Protein AF-A0A2X2CKL5-F1 (afdb_monomer_lite)

Sequence (113 aa):
MAGEKVPGMHDVDAMLEVCREIENAYFSQPKDKFRGAPAPYYFLRAAILCRKRHDYSGEVAICERWIALANDYSSQQKVKDGWAANVAAGGSSADIVKRLPKARELMEKAGQK

Radius of gyration: 15.48 Å; chains: 1; bounding box: 46×23×46 Å

pLDDT: mean 86.34, std 13.26, range [35.5, 96.94]

Foldseek 3Di:
DPPPDQQDLQDLVNLVVVLVVLLCQQVPDDPVPLGDDRDLVSLLSNLVNCVVVLNLVSNQVSLVSLVVSLVSNCPDPCNVVVVDPRPCPDPSNVSSVVVNVVSVVSVVVVVVD

Organism: Pseudomonas luteola (NCBI:txid47886)

Secondary structure (DSSP, 8-state):
-----PPPTT-HHHHHHHHHHHHHHHHHS-TTS-PPPP-HHHHHHHHHHHHHTT-HHHHHHHHHHHHHHHHHHHTSHHHHTTSS--GGGSHHHHHHHHHHHHHHHHHHHHHT-

Structure (mmCIF, N/CA/C/O backbone):
data_AF-A0A2X2CKL5-F1
#
_entry.id   AF-A0A2X2CKL5-F1
#
loop_
_atom_site.group_PDB
_atom_site.id
_atom_site.type_symbol
_atom_site.label_atom_id
_atom_site.label_alt_id
_atom_site.label_comp_id
_atom_site.label_asym_id
_atom_site.label_entity_id
_atom_site.label_seq_id
_atom_site.pdbx_PDB_ins_code
_atom_site.Cartn_x
_atom_site.Cartn_y
_atom_site.Cartn_z
_atom_site.occupancy
_atom_site.B_iso_or_equiv
_atom_site.auth_seq_id
_atom_site.auth_comp_id
_atom_site.auth_asym_id
_atom_site.auth_atom_id
_atom_site.pdbx_PDB_model_num
ATOM 1 N N . MET A 1 1 ? -27.697 -7.652 -21.489 1.00 35.50 1 MET A N 1
ATOM 2 C CA . MET A 1 1 ? -26.292 -7.245 -21.287 1.00 35.50 1 MET A CA 1
ATOM 3 C C . MET A 1 1 ? -26.251 -6.522 -19.955 1.00 35.50 1 MET A C 1
ATOM 5 O O . MET A 1 1 ? -26.824 -5.445 -19.858 1.00 35.50 1 MET A O 1
ATOM 9 N N . ALA A 1 2 ? -25.765 -7.177 -18.899 1.00 40.50 2 ALA A N 1
ATOM 10 C CA . ALA A 1 2 ? -25.699 -6.562 -17.578 1.00 40.50 2 ALA A CA 1
ATOM 11 C C . ALA A 1 2 ? -24.679 -5.421 -17.643 1.00 40.50 2 ALA A C 1
ATOM 13 O O . ALA A 1 2 ? -23.528 -5.654 -17.999 1.00 40.50 2 ALA A O 1
ATOM 14 N N . GLY A 1 3 ? -25.128 -4.191 -17.394 1.00 43.72 3 GLY A N 1
ATOM 15 C CA . GLY A 1 3 ? -24.238 -3.044 -17.285 1.00 43.72 3 GLY A CA 1
ATOM 16 C C . GLY A 1 3 ? -23.318 -3.269 -16.098 1.00 43.72 3 GLY A C 1
ATOM 17 O O . GLY A 1 3 ? -23.783 -3.303 -14.960 1.00 43.72 3 GLY A O 1
ATOM 18 N N . GLU A 1 4 ? -22.036 -3.475 -16.376 1.00 42.38 4 GLU A N 1
ATOM 19 C CA . GLU A 1 4 ? -20.999 -3.571 -15.362 1.00 42.38 4 GLU A CA 1
ATOM 20 C C . GLU A 1 4 ? -20.991 -2.245 -14.596 1.00 42.38 4 GLU A C 1
ATOM 22 O O . GLU A 1 4 ? -20.663 -1.177 -15.119 1.00 42.38 4 GLU A O 1
ATOM 27 N N . LYS A 1 5 ? -21.528 -2.287 -13.377 1.00 49.12 5 LYS A N 1
ATOM 28 C CA . LYS A 1 5 ? -21.669 -1.123 -12.515 1.00 49.12 5 LYS A CA 1
ATOM 29 C C . LYS A 1 5 ? -20.256 -0.754 -12.093 1.00 49.12 5 LYS A C 1
ATOM 31 O O . LYS A 1 5 ? -19.674 -1.464 -11.282 1.00 49.12 5 LYS A O 1
ATOM 36 N N . VAL A 1 6 ? -19.709 0.320 -12.666 1.00 53.59 6 VAL A N 1
ATOM 37 C CA . VAL A 1 6 ? -18.390 0.845 -12.287 1.00 53.59 6 VAL A CA 1
ATOM 38 C C . VAL A 1 6 ? -18.349 0.922 -10.757 1.00 53.59 6 VAL A C 1
ATOM 40 O O . VAL A 1 6 ? -19.192 1.625 -10.181 1.00 53.59 6 VAL A O 1
ATOM 43 N N . PRO A 1 7 ? -17.463 0.168 -10.085 1.00 55.06 7 PRO A N 1
ATOM 44 C CA . PRO A 1 7 ? -17.487 0.082 -8.638 1.00 55.06 7 PRO A CA 1
ATOM 45 C C . PRO A 1 7 ? -17.274 1.482 -8.056 1.00 55.06 7 PRO A C 1
ATOM 47 O O . PRO A 1 7 ? -16.301 2.170 -8.372 1.00 55.06 7 PRO A O 1
ATOM 50 N N . GLY A 1 8 ? -18.237 1.963 -7.269 1.00 64.06 8 GLY A N 1
ATOM 51 C CA . GLY A 1 8 ? -18.201 3.331 -6.765 1.00 64.06 8 GLY A CA 1
ATOM 52 C C . GLY A 1 8 ? -16.985 3.538 -5.861 1.00 64.06 8 GLY A C 1
ATOM 53 O O . GLY A 1 8 ? -16.761 2.754 -4.947 1.00 64.06 8 GLY A O 1
ATOM 54 N N . MET A 1 9 ? -16.251 4.643 -6.036 1.00 65.25 9 MET A N 1
ATOM 55 C CA . MET A 1 9 ? -15.061 5.038 -5.242 1.00 65.25 9 MET A CA 1
ATOM 56 C C . MET A 1 9 ? -15.301 5.222 -3.720 1.00 65.25 9 MET A C 1
ATOM 58 O O . MET A 1 9 ? -14.429 5.710 -2.987 1.00 65.25 9 MET A O 1
ATOM 62 N N . HIS A 1 10 ? -16.508 4.904 -3.257 1.00 77.31 10 HIS A N 1
ATOM 63 C CA . HIS A 1 10 ? -16.991 5.016 -1.885 1.00 77.31 10 HIS A CA 1
ATOM 64 C C . HIS A 1 10 ? -17.448 3.675 -1.300 1.00 77.31 10 HIS A C 1
ATOM 66 O O . HIS A 1 10 ? -17.746 3.617 -0.109 1.00 77.31 10 HIS A O 1
ATOM 72 N N . ASP A 1 11 ? -17.502 2.617 -2.106 1.00 88.19 11 ASP A N 1
ATOM 73 C CA . ASP A 1 11 ? -17.804 1.276 -1.634 1.00 88.19 11 ASP A CA 1
ATOM 74 C C . ASP A 1 11 ? -16.501 0.546 -1.271 1.00 88.19 11 ASP A C 1
ATOM 76 O O . ASP A 1 11 ? -15.530 0.592 -2.026 1.00 88.19 11 ASP A O 1
ATOM 80 N N . VAL A 1 12 ? -16.432 -0.049 -0.072 1.00 89.50 12 VAL A N 1
ATOM 81 C CA . VAL A 1 12 ? -15.184 -0.693 0.377 1.00 89.50 12 VAL A CA 1
ATOM 82 C C . VAL A 1 12 ? -14.949 -1.980 -0.401 1.00 89.50 12 VAL A C 1
ATOM 84 O O . VAL A 1 12 ? -13.826 -2.210 -0.821 1.00 89.50 12 VAL A O 1
ATOM 87 N N . ASP A 1 13 ? -15.996 -2.766 -0.646 1.00 89.81 13 ASP A N 1
ATOM 88 C CA . ASP A 1 13 ? -15.919 -4.080 -1.278 1.00 89.81 13 ASP A CA 1
ATOM 89 C C . ASP A 1 13 ? -15.407 -3.941 -2.719 1.00 89.81 13 ASP A C 1
ATOM 91 O O . ASP A 1 13 ? -14.426 -4.576 -3.104 1.00 89.81 13 ASP A O 1
ATOM 95 N N . ALA A 1 14 ? -15.957 -2.970 -3.449 1.00 90.19 14 ALA A N 1
ATOM 96 C CA . ALA A 1 14 ? -15.442 -2.462 -4.714 1.00 90.19 14 ALA A CA 1
ATOM 97 C C . ALA A 1 14 ? -13.943 -2.113 -4.680 1.00 90.19 14 ALA A C 1
ATOM 99 O O . ALA A 1 14 ? -13.175 -2.524 -5.548 1.00 90.19 14 ALA A O 1
ATOM 100 N N . MET A 1 15 ? -13.501 -1.325 -3.694 1.00 92.12 15 MET A N 1
ATOM 101 C CA . MET A 1 15 ? -12.094 -0.917 -3.605 1.00 92.12 15 MET A CA 1
ATOM 102 C C . MET A 1 15 ? -11.173 -2.081 -3.230 1.00 92.12 15 MET A C 1
ATOM 104 O O . MET A 1 15 ? -10.044 -2.131 -3.714 1.00 92.12 15 MET A O 1
ATOM 108 N N . LEU A 1 16 ? -11.636 -3.020 -2.402 1.00 93.19 16 LEU A N 1
ATOM 109 C CA . LEU A 1 16 ? -10.896 -4.234 -2.054 1.00 93.19 16 LEU A CA 1
ATOM 110 C C . LEU A 1 16 ? -10.703 -5.132 -3.282 1.00 93.19 16 LEU A C 1
ATOM 112 O O . LEU A 1 16 ? -9.602 -5.648 -3.481 1.00 93.19 16 LEU A O 1
ATOM 116 N N . GLU A 1 17 ? -11.729 -5.267 -4.124 1.00 92.88 17 GLU A N 1
ATOM 117 C CA . GLU A 1 17 ? -11.643 -5.994 -5.392 1.00 92.88 17 GLU A CA 1
ATOM 118 C C . GLU A 1 17 ? -10.644 -5.335 -6.348 1.00 92.88 17 GLU A C 1
ATOM 120 O O . GLU A 1 17 ? -9.741 -6.004 -6.846 1.00 92.88 17 GLU A O 1
ATOM 125 N N . VAL A 1 18 ? -10.701 -4.008 -6.508 1.00 92.56 18 VAL A N 1
ATOM 126 C CA . VAL A 1 18 ? -9.712 -3.273 -7.316 1.00 92.56 18 VAL A CA 1
ATOM 127 C C . VAL A 1 18 ? -8.291 -3.470 -6.782 1.00 92.56 18 VAL A C 1
ATOM 129 O O . VAL A 1 18 ? -7.362 -3.675 -7.561 1.00 92.56 18 VAL A O 1
ATOM 132 N N . CYS A 1 19 ? -8.089 -3.447 -5.461 1.00 94.50 19 CYS A N 1
ATOM 133 C CA . CYS A 1 19 ? -6.766 -3.704 -4.890 1.00 94.50 19 CYS A CA 1
ATOM 134 C C . CYS A 1 19 ? -6.279 -5.128 -5.206 1.00 94.50 19 CYS A C 1
ATOM 136 O O . CYS A 1 19 ? -5.102 -5.303 -5.519 1.00 94.50 19 CYS A O 1
ATOM 138 N N . ARG A 1 20 ? -7.177 -6.122 -5.171 1.00 94.38 20 ARG A N 1
ATOM 139 C CA . ARG A 1 20 ? -6.877 -7.513 -5.538 1.00 94.38 20 ARG A CA 1
ATOM 140 C C . ARG A 1 20 ? -6.509 -7.649 -7.015 1.00 94.38 20 ARG A C 1
ATOM 142 O O . ARG A 1 20 ? -5.535 -8.323 -7.336 1.00 94.38 20 ARG A O 1
ATOM 149 N N . GLU A 1 21 ? -7.245 -6.991 -7.902 1.00 93.00 21 GLU A N 1
ATOM 150 C CA . GLU A 1 21 ? -6.948 -6.957 -9.338 1.00 93.00 21 GLU A CA 1
ATOM 151 C C . GLU A 1 21 ? -5.570 -6.337 -9.608 1.00 93.00 21 GLU A C 1
ATOM 153 O O . GLU A 1 21 ? -4.783 -6.885 -10.378 1.00 93.00 21 GLU A O 1
ATOM 158 N N . ILE A 1 22 ? -5.221 -5.247 -8.913 1.00 92.19 22 ILE A N 1
ATOM 159 C CA . ILE A 1 22 ? -3.893 -4.621 -9.017 1.00 92.19 22 ILE A CA 1
ATOM 160 C C . ILE A 1 22 ? -2.789 -5.577 -8.552 1.00 92.19 22 ILE A C 1
ATOM 162 O O . ILE A 1 22 ? -1.758 -5.678 -9.215 1.00 92.19 22 ILE A O 1
ATOM 166 N N . GLU A 1 23 ? -2.984 -6.289 -7.440 1.00 93.38 23 GLU A N 1
ATOM 167 C CA . GLU A 1 23 ? -2.032 -7.306 -6.975 1.00 93.38 23 GLU A CA 1
ATOM 168 C C . GLU A 1 23 ? -1.864 -8.428 -7.998 1.00 93.38 23 GLU A C 1
ATOM 170 O O . GLU A 1 23 ? -0.738 -8.767 -8.358 1.00 93.38 23 GLU A O 1
ATOM 175 N N . ASN A 1 24 ? -2.967 -8.973 -8.508 1.00 92.56 24 ASN A N 1
ATOM 176 C CA . ASN A 1 24 ? -2.949 -10.035 -9.510 1.00 92.56 24 ASN A CA 1
ATOM 177 C C . ASN A 1 24 ? -2.236 -9.579 -10.792 1.00 92.56 24 ASN A C 1
ATOM 179 O O . ASN A 1 24 ? -1.359 -10.277 -11.306 1.00 92.56 24 ASN A O 1
ATOM 183 N N . ALA A 1 25 ? -2.558 -8.384 -11.288 1.00 91.00 25 ALA A N 1
ATOM 184 C CA . ALA A 1 25 ? -1.910 -7.785 -12.450 1.00 91.00 25 ALA A CA 1
ATOM 185 C C . ALA A 1 25 ? -0.416 -7.523 -12.204 1.00 91.00 25 ALA A C 1
ATOM 187 O O . ALA A 1 25 ? 0.409 -7.689 -13.100 1.00 91.00 25 ALA A O 1
ATOM 188 N N . TYR A 1 26 ? -0.034 -7.140 -10.985 1.00 91.06 26 TYR A N 1
ATOM 189 C CA . TYR A 1 26 ? 1.365 -6.963 -10.615 1.00 91.0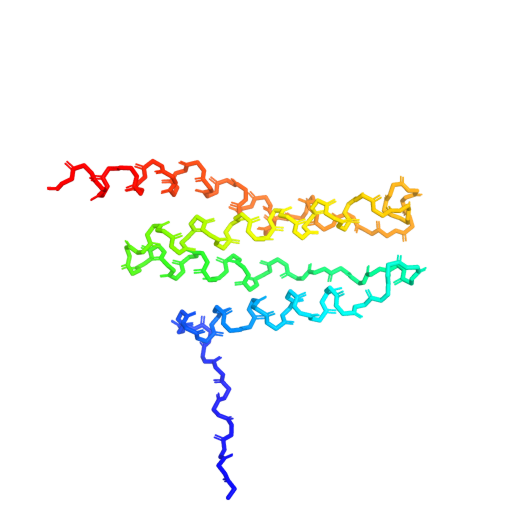6 26 TYR A CA 1
ATOM 190 C C . TYR A 1 26 ? 2.122 -8.298 -10.583 1.00 91.06 26 TYR A C 1
ATOM 192 O O . TYR A 1 26 ? 3.191 -8.424 -11.180 1.00 91.06 26 TYR A O 1
ATOM 200 N N . PHE A 1 27 ? 1.572 -9.317 -9.920 1.00 89.19 27 PHE A N 1
ATOM 201 C CA . PHE A 1 27 ? 2.252 -10.598 -9.730 1.00 89.19 27 PHE A CA 1
ATOM 202 C C . PHE A 1 27 ? 2.231 -11.507 -10.962 1.00 89.19 27 PHE A C 1
ATOM 204 O O . PHE A 1 27 ? 3.148 -12.317 -11.104 1.00 89.19 27 PHE A O 1
ATOM 211 N N . SER A 1 28 ? 1.253 -11.348 -11.857 1.00 89.44 28 SER A N 1
ATOM 212 C CA . SER A 1 28 ? 1.207 -12.040 -13.155 1.00 89.44 28 SER A CA 1
ATOM 213 C C . SER A 1 28 ? 2.267 -11.547 -14.141 1.00 89.44 28 SER A C 1
ATOM 215 O O . SER A 1 28 ? 2.596 -12.260 -15.089 1.00 89.44 28 SER A O 1
ATOM 217 N N . GLN A 1 29 ? 2.848 -10.364 -13.916 1.00 85.12 29 GLN A N 1
ATOM 218 C CA . GLN A 1 29 ? 3.964 -9.896 -14.728 1.00 85.12 29 GLN A CA 1
ATOM 219 C C . GLN A 1 29 ? 5.218 -10.751 -14.471 1.00 85.12 29 GLN A C 1
ATOM 221 O O . GLN A 1 29 ? 5.551 -11.018 -13.302 1.00 85.12 29 GLN A O 1
ATOM 226 N N . PRO A 1 30 ? 5.943 -11.143 -15.539 1.00 81.69 30 PRO A N 1
ATOM 227 C CA . PRO A 1 30 ? 7.160 -11.936 -15.415 1.00 81.69 30 PRO A CA 1
ATOM 228 C C . PRO A 1 30 ? 8.172 -11.214 -14.526 1.00 81.69 30 PRO A C 1
ATOM 230 O O . PRO A 1 30 ? 8.396 -10.015 -14.687 1.00 81.69 30 PRO A O 1
ATOM 233 N N . LYS A 1 31 ? 8.809 -11.925 -13.591 1.00 72.81 31 LYS A N 1
ATOM 234 C CA . LYS A 1 31 ? 9.844 -11.321 -12.731 1.00 72.81 31 LYS A CA 1
ATOM 235 C C . LYS A 1 31 ? 11.063 -10.860 -13.539 1.00 72.81 31 LYS A C 1
ATOM 237 O O . LYS A 1 31 ? 11.718 -9.899 -13.154 1.00 72.81 31 LYS A O 1
ATOM 242 N N . ASP A 1 32 ? 11.331 -11.531 -14.655 1.00 71.50 32 ASP A N 1
ATOM 243 C CA . ASP A 1 32 ? 12.369 -11.216 -15.640 1.00 71.50 32 ASP A CA 1
ATOM 244 C C . ASP A 1 32 ? 12.052 -9.964 -16.475 1.00 71.50 32 ASP A C 1
ATOM 246 O O . ASP A 1 32 ? 12.968 -9.284 -16.937 1.00 71.50 32 ASP A O 1
ATOM 250 N N . LYS A 1 33 ? 10.770 -9.599 -16.612 1.00 63.72 33 LYS A N 1
ATOM 251 C CA . LYS A 1 33 ? 10.328 -8.365 -17.272 1.00 63.72 33 LYS A CA 1
ATOM 252 C C . LYS A 1 33 ? 9.875 -7.364 -16.220 1.00 63.72 33 LYS A C 1
ATOM 254 O O . LYS A 1 33 ? 8.689 -7.255 -15.943 1.00 63.72 33 LYS A O 1
ATOM 259 N N . PHE A 1 34 ? 10.841 -6.653 -15.636 1.00 73.19 34 PHE A N 1
ATOM 260 C CA . PHE A 1 34 ? 10.675 -5.465 -14.789 1.00 73.19 34 PHE A CA 1
ATOM 261 C C . PHE A 1 34 ? 9.220 -5.017 -14.542 1.00 73.19 34 PHE A C 1
ATOM 263 O O . PHE A 1 34 ? 8.695 -4.181 -15.288 1.00 73.19 34 PHE A O 1
ATOM 270 N N . ARG A 1 35 ? 8.580 -5.512 -13.478 1.00 82.50 35 ARG A N 1
ATOM 271 C CA . ARG A 1 35 ? 7.150 -5.266 -13.227 1.00 82.50 35 ARG A CA 1
ATOM 272 C C . ARG A 1 35 ? 6.829 -3.777 -13.156 1.00 82.50 35 ARG A C 1
ATOM 274 O O . ARG A 1 35 ? 7.611 -2.991 -12.612 1.00 82.50 35 ARG A O 1
ATOM 281 N N . GLY A 1 36 ? 5.687 -3.386 -13.706 1.00 81.44 36 GLY A N 1
ATOM 282 C CA . GLY A 1 36 ? 5.161 -2.027 -13.651 1.00 81.44 36 GLY A CA 1
ATOM 283 C C . GLY A 1 36 ? 4.903 -1.549 -12.221 1.00 81.44 36 GLY A C 1
ATOM 284 O O . GLY A 1 36 ? 4.713 -2.342 -11.303 1.00 81.44 36 GLY A O 1
ATOM 285 N N . ALA A 1 37 ? 4.915 -0.231 -12.042 1.00 82.12 37 ALA A N 1
ATOM 286 C CA . ALA A 1 37 ? 4.654 0.428 -10.769 1.00 82.12 37 ALA A CA 1
ATOM 287 C C . ALA A 1 37 ? 3.215 0.150 -10.279 1.00 82.12 37 ALA A C 1
ATOM 289 O O . ALA A 1 37 ? 2.272 0.518 -10.985 1.00 82.12 37 ALA A O 1
ATOM 290 N N . PRO A 1 38 ? 3.009 -0.454 -9.090 1.00 85.62 38 PRO A N 1
ATOM 291 C CA . PRO A 1 38 ? 1.674 -0.586 -8.516 1.00 85.62 38 PRO A CA 1
ATOM 292 C C . PRO A 1 38 ? 1.149 0.788 -8.066 1.00 85.62 38 PRO A C 1
ATOM 294 O O . PRO A 1 38 ? 1.907 1.633 -7.586 1.00 85.62 38 PRO A O 1
ATOM 297 N N . ALA A 1 39 ? -0.157 1.023 -8.215 1.00 87.94 39 ALA A N 1
ATOM 298 C CA . ALA A 1 39 ? -0.775 2.313 -7.908 1.00 87.94 39 ALA A CA 1
ATOM 299 C C . ALA A 1 39 ? -1.221 2.398 -6.428 1.00 87.94 39 ALA A C 1
ATOM 301 O O . ALA A 1 39 ? -2.172 1.710 -6.049 1.00 87.94 39 ALA A O 1
ATOM 302 N N . PRO A 1 40 ? -0.626 3.274 -5.589 1.00 92.00 40 PRO A N 1
ATOM 303 C CA . PRO A 1 40 ? -0.956 3.363 -4.157 1.00 92.00 40 PRO A CA 1
ATOM 304 C C . PRO A 1 40 ? -2.360 3.904 -3.867 1.00 92.00 40 PRO A C 1
ATOM 306 O O . PRO A 1 40 ? -2.910 3.668 -2.794 1.00 92.00 40 PRO A O 1
ATOM 309 N N . TYR A 1 41 ? -2.944 4.658 -4.801 1.00 92.06 41 TYR A N 1
ATOM 310 C CA . TYR A 1 41 ? -4.200 5.381 -4.590 1.00 92.06 41 TYR A CA 1
ATOM 311 C C . TYR A 1 41 ? -5.342 4.477 -4.099 1.00 92.06 41 TYR A C 1
ATOM 313 O O . TYR A 1 41 ? -6.015 4.810 -3.123 1.00 92.06 41 TYR A O 1
ATOM 321 N N . TYR A 1 42 ? -5.539 3.321 -4.738 1.00 92.69 42 TYR A N 1
ATOM 322 C CA . TYR A 1 42 ? -6.645 2.417 -4.416 1.00 92.69 42 TYR A CA 1
ATOM 323 C C . TYR A 1 42 ? -6.483 1.768 -3.039 1.00 92.69 42 TYR A C 1
ATOM 325 O O . TYR A 1 42 ? -7.447 1.714 -2.280 1.00 92.69 42 TYR A O 1
ATOM 333 N N . PHE A 1 43 ? -5.257 1.396 -2.662 1.00 95.06 43 PHE A N 1
ATOM 334 C CA . PHE A 1 43 ? -4.949 0.856 -1.333 1.00 95.06 43 PHE A CA 1
ATOM 335 C C . PHE A 1 43 ? -5.204 1.893 -0.240 1.00 95.06 43 PHE A C 1
ATOM 337 O O . PHE A 1 43 ? -5.827 1.590 0.776 1.00 95.06 43 PHE A O 1
ATOM 344 N N . LEU A 1 44 ? -4.799 3.146 -0.467 1.00 95.19 44 LEU A N 1
ATOM 345 C CA . LEU A 1 44 ? -5.086 4.233 0.466 1.00 95.19 44 LEU A CA 1
ATOM 346 C C . LEU A 1 44 ? -6.597 4.463 0.610 1.00 95.19 44 LEU A C 1
ATOM 348 O O . LEU A 1 44 ? -7.092 4.638 1.726 1.00 95.19 44 LEU A O 1
ATOM 352 N N . ARG A 1 45 ? -7.348 4.444 -0.499 1.00 95.06 45 ARG A N 1
ATOM 353 C CA . ARG A 1 45 ? -8.812 4.583 -0.468 1.00 95.06 45 ARG A CA 1
ATOM 354 C C . ARG A 1 45 ? -9.485 3.423 0.260 1.00 95.06 45 ARG A C 1
ATOM 356 O O . ARG A 1 45 ? -10.329 3.692 1.113 1.00 95.06 45 ARG A O 1
ATOM 363 N N . ALA A 1 46 ? -9.088 2.182 -0.006 1.00 95.25 46 ALA A N 1
ATOM 364 C CA . ALA A 1 46 ? -9.588 1.005 0.699 1.00 95.25 46 ALA A CA 1
ATOM 365 C C . ALA A 1 46 ? -9.314 1.102 2.210 1.00 95.25 46 ALA A C 1
ATOM 367 O O . ALA A 1 46 ? -10.250 1.001 2.999 1.00 95.25 46 ALA A O 1
ATOM 368 N N . ALA A 1 47 ? -8.086 1.439 2.622 1.00 96.06 47 ALA A N 1
ATOM 369 C CA . ALA A 1 47 ? -7.732 1.614 4.034 1.00 96.06 47 ALA A CA 1
ATOM 370 C C . ALA A 1 47 ? -8.592 2.688 4.736 1.00 96.06 47 ALA A C 1
ATOM 372 O O . ALA A 1 47 ? -9.084 2.480 5.846 1.00 96.06 47 ALA A O 1
ATOM 373 N N . ILE A 1 48 ? -8.836 3.826 4.072 1.00 95.31 48 ILE A N 1
ATOM 374 C CA . ILE A 1 48 ? -9.722 4.886 4.584 1.00 95.31 48 ILE A CA 1
ATOM 375 C C . ILE A 1 48 ? -11.159 4.380 4.761 1.00 95.31 48 ILE A C 1
ATOM 377 O O . ILE A 1 48 ? -11.818 4.738 5.738 1.00 95.31 48 ILE A O 1
ATOM 381 N N . LEU A 1 49 ? -11.669 3.591 3.816 1.00 95.19 49 LEU A N 1
ATOM 382 C CA . LEU A 1 49 ? -13.032 3.066 3.870 1.00 95.19 49 LEU A CA 1
ATOM 383 C C . LEU A 1 49 ? -13.187 1.986 4.951 1.00 95.19 49 LEU A C 1
ATOM 385 O O . LEU A 1 49 ? -14.164 2.047 5.698 1.00 95.19 49 LEU A O 1
ATOM 389 N N . CYS A 1 50 ? -12.208 1.090 5.117 1.00 94.81 50 CYS A N 1
ATOM 390 C CA . CYS A 1 50 ? -12.173 0.123 6.220 1.00 94.81 50 CYS A CA 1
ATOM 391 C C . CYS A 1 50 ? -12.239 0.838 7.579 1.00 94.81 50 CYS A C 1
ATOM 393 O O . CYS A 1 50 ? -13.107 0.542 8.401 1.00 94.81 50 CYS A O 1
ATOM 395 N N . ARG A 1 51 ? -11.420 1.887 7.767 1.00 94.88 51 ARG A N 1
ATOM 396 C CA . ARG A 1 51 ? -11.448 2.734 8.972 1.00 94.88 51 ARG A CA 1
ATOM 397 C C . ARG A 1 51 ? -12.834 3.314 9.248 1.00 94.88 51 ARG A C 1
ATOM 399 O O . ARG A 1 51 ? -13.295 3.289 10.385 1.00 94.88 51 ARG A O 1
ATOM 406 N N . LYS A 1 52 ? -13.497 3.851 8.219 1.00 93.69 52 LYS A N 1
ATOM 407 C CA . LYS A 1 52 ? -14.843 4.436 8.343 1.00 93.69 52 LYS A CA 1
ATOM 408 C C . LYS A 1 52 ? -15.899 3.404 8.742 1.00 93.69 52 LYS A C 1
ATOM 410 O O . LYS A 1 52 ? -16.845 3.769 9.428 1.00 93.69 52 LYS A O 1
ATOM 415 N N . ARG A 1 53 ? -15.730 2.138 8.344 1.00 93.44 53 ARG A N 1
ATOM 416 C CA . ARG A 1 53 ? -16.586 1.013 8.758 1.00 93.44 53 ARG A CA 1
ATOM 417 C C . ARG A 1 53 ? -16.162 0.383 10.096 1.00 93.44 53 ARG A C 1
ATOM 419 O O . ARG A 1 53 ? -16.768 -0.597 10.504 1.00 93.44 53 ARG A O 1
ATOM 426 N N . HIS A 1 54 ? -15.150 0.937 10.773 1.00 93.06 54 HIS A N 1
ATOM 427 C CA . HIS A 1 54 ? -14.534 0.380 11.986 1.00 93.06 54 HIS A CA 1
ATOM 428 C C . HIS A 1 54 ? -13.934 -1.024 11.776 1.00 93.06 54 HIS A C 1
ATOM 430 O O . HIS A 1 54 ? -13.653 -1.736 12.738 1.00 93.06 54 HIS A O 1
ATOM 436 N N . ASP A 1 55 ? -13.686 -1.406 10.522 1.00 94.69 55 ASP A N 1
ATOM 437 C CA . ASP A 1 55 ? -12.980 -2.633 10.178 1.00 94.69 55 ASP A CA 1
ATOM 438 C C . ASP A 1 55 ? -11.467 -2.384 10.226 1.00 94.69 55 ASP A C 1
ATOM 440 O O . ASP A 1 55 ? -10.797 -2.131 9.221 1.00 94.69 55 ASP A O 1
ATOM 444 N N . TYR A 1 56 ? -10.918 -2.412 11.438 1.00 94.88 56 TYR A N 1
ATOM 445 C CA . TYR A 1 56 ? -9.482 -2.226 11.650 1.00 94.88 56 TYR A CA 1
ATOM 446 C C . TYR A 1 56 ? -8.666 -3.403 11.111 1.00 94.88 56 TYR A C 1
ATOM 448 O O . TYR A 1 56 ? -7.527 -3.208 10.692 1.00 94.88 56 TYR A O 1
ATOM 456 N N . SER A 1 57 ? -9.259 -4.600 11.061 1.00 95.19 57 SER A N 1
ATOM 457 C CA . SER A 1 57 ? -8.618 -5.783 10.487 1.00 95.19 57 SER A CA 1
ATOM 458 C C . SER A 1 57 ? -8.382 -5.619 8.983 1.00 95.19 57 SER A C 1
ATOM 460 O O . SER A 1 57 ? -7.265 -5.827 8.506 1.00 95.19 57 SER A O 1
ATOM 462 N N . GLY A 1 58 ? -9.390 -5.130 8.253 1.00 94.62 58 GLY A N 1
ATOM 463 C CA . GLY A 1 58 ? -9.290 -4.812 6.834 1.00 94.62 58 GLY A CA 1
ATOM 464 C C . GLY A 1 58 ? -8.355 -3.638 6.550 1.00 94.62 58 GLY A C 1
ATOM 465 O O . GLY A 1 58 ? -7.618 -3.671 5.565 1.00 94.62 58 GLY A O 1
ATOM 466 N N . GLU A 1 59 ? -8.329 -2.612 7.413 1.00 96.88 59 GLU A N 1
ATOM 467 C CA . GLU A 1 59 ? -7.366 -1.505 7.291 1.00 96.88 59 GLU A CA 1
ATOM 468 C C . GLU A 1 59 ? -5.919 -2.015 7.393 1.00 96.88 59 GLU A C 1
ATOM 470 O O . GLU A 1 59 ? -5.094 -1.678 6.539 1.00 96.88 59 GLU A O 1
ATOM 475 N N . VAL A 1 60 ? -5.616 -2.850 8.397 1.00 96.94 60 VAL A N 1
ATOM 476 C CA . VAL A 1 60 ? -4.287 -3.461 8.575 1.00 96.94 60 VAL A CA 1
ATOM 477 C C . VAL A 1 60 ? -3.922 -4.322 7.366 1.00 96.94 60 VAL A C 1
ATOM 479 O O . VAL A 1 60 ? -2.872 -4.095 6.764 1.00 96.94 60 VAL A O 1
ATOM 482 N N . ALA A 1 61 ? -4.806 -5.237 6.956 1.00 96.44 61 ALA A N 1
ATOM 483 C CA . ALA A 1 61 ? -4.545 -6.154 5.849 1.00 96.44 61 ALA A CA 1
ATOM 484 C C . ALA A 1 61 ? -4.230 -5.416 4.535 1.00 96.44 61 ALA A C 1
ATOM 486 O O . ALA A 1 61 ? -3.308 -5.791 3.810 1.00 96.44 61 ALA A O 1
ATOM 487 N N . ILE A 1 62 ? -4.955 -4.335 4.229 1.00 96.75 62 ILE A N 1
ATOM 488 C CA . ILE A 1 62 ? -4.718 -3.537 3.018 1.00 96.75 62 ILE A CA 1
ATOM 489 C C . ILE A 1 62 ? -3.398 -2.772 3.084 1.00 96.75 62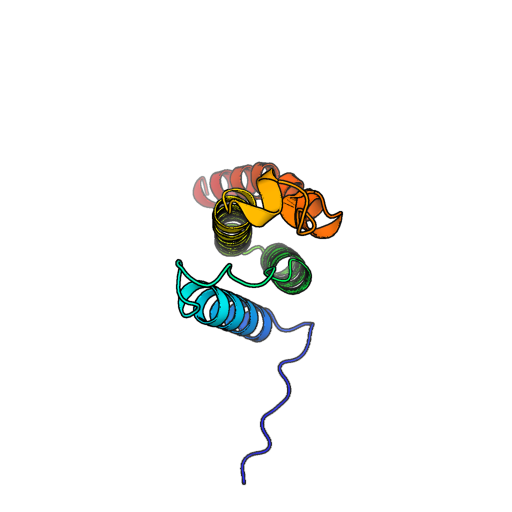 ILE A C 1
ATOM 491 O O . ILE A 1 62 ? -2.669 -2.722 2.089 1.00 96.75 62 ILE A O 1
ATOM 495 N N . CYS A 1 63 ? -3.073 -2.193 4.242 1.00 96.56 63 CYS A N 1
ATOM 496 C CA . CYS A 1 63 ? -1.802 -1.498 4.422 1.00 96.56 63 CYS A CA 1
ATOM 497 C C . CYS A 1 63 ? -0.617 -2.459 4.244 1.00 96.56 63 CYS A C 1
ATOM 499 O O . CYS A 1 63 ? 0.345 -2.128 3.553 1.00 96.56 63 CYS A O 1
ATOM 501 N N . GLU A 1 64 ? -0.697 -3.660 4.818 1.00 96.25 64 GLU A N 1
ATOM 502 C CA . GLU A 1 64 ? 0.351 -4.682 4.717 1.00 96.25 64 GLU A CA 1
ATOM 503 C C . GLU A 1 64 ? 0.531 -5.194 3.287 1.00 96.25 64 GLU A C 1
ATOM 505 O O . GLU A 1 64 ? 1.659 -5.276 2.797 1.00 96.25 64 GLU A O 1
ATOM 510 N N . ARG A 1 6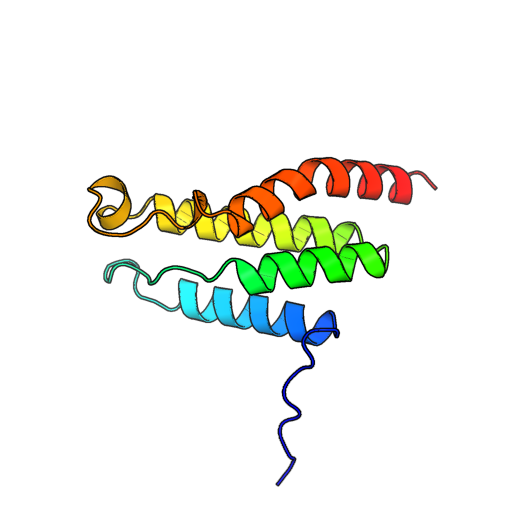5 ? -0.574 -5.454 2.584 1.00 95.56 65 ARG A N 1
ATOM 511 C CA . ARG A 1 65 ? -0.568 -5.833 1.165 1.00 95.56 65 ARG A CA 1
ATOM 512 C C . ARG A 1 65 ? 0.119 -4.792 0.282 1.00 95.56 65 ARG A C 1
ATOM 514 O O . ARG A 1 65 ? 0.978 -5.141 -0.528 1.00 95.56 65 ARG A O 1
ATOM 521 N N . TRP A 1 66 ? -0.194 -3.506 0.472 1.00 95.44 66 TRP A N 1
ATOM 522 C CA . TRP A 1 66 ? 0.502 -2.427 -0.237 1.00 95.44 66 TRP A CA 1
ATOM 523 C C . TRP A 1 66 ? 2.002 -2.413 0.070 1.00 95.44 66 TRP A C 1
ATOM 525 O O . TRP A 1 66 ? 2.817 -2.321 -0.846 1.00 95.44 66 TRP A O 1
ATOM 535 N N . ILE A 1 67 ? 2.382 -2.515 1.347 1.00 93.88 67 ILE A N 1
ATOM 536 C CA . ILE A 1 67 ? 3.792 -2.495 1.758 1.00 93.88 67 ILE A CA 1
ATOM 537 C C . ILE A 1 67 ? 4.558 -3.658 1.116 1.00 93.88 67 ILE A C 1
ATOM 539 O O . ILE A 1 67 ? 5.676 -3.462 0.641 1.00 93.88 67 ILE A O 1
ATOM 543 N N . ALA A 1 68 ? 3.956 -4.847 1.033 1.00 93.44 68 ALA A N 1
ATOM 544 C CA . ALA A 1 68 ? 4.556 -5.995 0.360 1.00 93.44 68 ALA A CA 1
ATOM 545 C C . ALA A 1 68 ? 4.809 -5.726 -1.135 1.00 93.44 68 ALA A C 1
ATOM 547 O O . ALA A 1 68 ? 5.917 -5.963 -1.621 1.00 93.44 68 ALA A O 1
ATOM 548 N N . LEU A 1 69 ? 3.824 -5.165 -1.848 1.00 93.12 69 LEU A N 1
ATOM 549 C CA . LEU A 1 69 ? 3.977 -4.755 -3.250 1.00 93.12 69 LEU A CA 1
ATOM 550 C C . LEU A 1 69 ? 5.074 -3.701 -3.429 1.00 93.12 69 LEU A C 1
ATOM 552 O O . LEU A 1 69 ? 5.926 -3.827 -4.308 1.00 93.12 69 LEU A O 1
ATOM 556 N N . ALA A 1 70 ? 5.060 -2.663 -2.594 1.00 92.31 70 ALA A N 1
ATOM 557 C CA . ALA A 1 70 ? 6.026 -1.575 -2.651 1.00 92.31 70 ALA A CA 1
ATOM 558 C C . ALA A 1 70 ? 7.458 -2.074 -2.396 1.00 92.31 70 ALA A C 1
ATOM 560 O O . ALA A 1 70 ? 8.387 -1.637 -3.079 1.00 92.31 70 ALA A O 1
ATOM 561 N N . ASN A 1 71 ? 7.638 -3.020 -1.469 1.00 91.81 71 ASN A N 1
ATOM 562 C CA . ASN A 1 71 ? 8.930 -3.643 -1.182 1.00 91.81 71 ASN A CA 1
ATOM 563 C C . ASN A 1 71 ? 9.424 -4.530 -2.337 1.00 91.81 71 ASN A C 1
ATOM 565 O O . ASN A 1 71 ? 10.603 -4.451 -2.695 1.00 91.81 71 ASN A O 1
ATOM 569 N N . ASP A 1 72 ? 8.548 -5.336 -2.950 1.00 91.69 72 ASP A N 1
ATOM 570 C CA . ASP A 1 72 ? 8.893 -6.147 -4.131 1.00 91.69 72 ASP A CA 1
ATOM 571 C C . ASP A 1 72 ? 9.304 -5.244 -5.303 1.00 91.69 72 ASP A C 1
ATOM 573 O O . ASP A 1 72 ? 10.359 -5.441 -5.907 1.00 91.69 72 ASP A O 1
ATOM 577 N N . TYR A 1 73 ? 8.534 -4.184 -5.559 1.00 90.94 73 TYR A N 1
ATOM 578 C CA . TYR A 1 73 ? 8.829 -3.227 -6.621 1.00 90.94 73 TYR A CA 1
ATOM 579 C C . TYR A 1 73 ? 10.142 -2.474 -6.382 1.00 90.94 73 TYR A C 1
ATOM 581 O O . TYR A 1 73 ? 10.983 -2.398 -7.276 1.00 90.94 73 TYR A O 1
ATOM 589 N N . SER A 1 74 ? 10.362 -1.971 -5.164 1.00 89.56 74 SER A N 1
ATOM 590 C CA . SER A 1 74 ? 11.590 -1.245 -4.801 1.00 89.56 74 SER A CA 1
ATOM 591 C C . SER A 1 74 ? 12.837 -2.129 -4.837 1.00 89.56 74 SER A C 1
ATOM 593 O O . SER A 1 74 ? 13.954 -1.634 -4.975 1.00 89.56 74 SER A O 1
ATOM 595 N N . SER A 1 75 ? 12.661 -3.447 -4.733 1.00 89.88 75 SER A N 1
ATOM 596 C CA . SER A 1 75 ? 13.757 -4.410 -4.820 1.00 89.88 75 SER A CA 1
ATOM 597 C C . SER A 1 75 ? 14.232 -4.656 -6.253 1.00 89.88 75 SER A C 1
ATOM 599 O O . SER A 1 75 ? 15.330 -5.198 -6.427 1.00 89.88 75 SER A O 1
ATOM 601 N N . GLN A 1 76 ? 13.453 -4.249 -7.264 1.00 88.38 76 GLN A N 1
ATOM 602 C CA . GLN A 1 76 ? 13.813 -4.403 -8.671 1.00 88.38 76 GLN A CA 1
ATOM 603 C C . GLN A 1 76 ? 15.035 -3.556 -9.038 1.00 88.38 76 GLN A C 1
ATOM 605 O O . GLN A 1 76 ? 15.148 -2.389 -8.661 1.00 88.38 76 GLN A O 1
ATOM 610 N N . GLN A 1 77 ? 15.920 -4.133 -9.853 1.00 87.50 77 GLN A N 1
ATOM 611 C CA . GLN A 1 77 ? 17.192 -3.514 -10.227 1.00 87.50 77 GLN A CA 1
ATOM 612 C C . GLN A 1 77 ? 17.002 -2.145 -10.907 1.00 87.50 77 GLN A C 1
ATOM 614 O O . GLN A 1 77 ? 17.665 -1.190 -10.529 1.00 87.50 77 GLN A O 1
ATOM 619 N N . LYS A 1 78 ? 15.991 -1.988 -11.778 1.00 85.50 78 LYS A N 1
ATOM 620 C CA . LYS A 1 78 ? 15.670 -0.693 -12.414 1.00 85.50 78 LYS A CA 1
ATOM 621 C C . LYS A 1 78 ? 15.352 0.436 -11.426 1.00 85.50 78 LYS A C 1
ATOM 623 O O . LYS A 1 78 ? 15.568 1.599 -11.744 1.00 85.50 78 LYS A O 1
ATOM 628 N N . VAL A 1 79 ? 14.797 0.114 -10.255 1.00 87.00 79 VAL A N 1
ATOM 629 C CA . VAL A 1 79 ? 14.467 1.116 -9.230 1.00 87.00 79 VAL A CA 1
ATOM 630 C C . VAL A 1 79 ? 15.725 1.464 -8.443 1.00 87.00 79 VAL A C 1
ATOM 632 O O . VAL A 1 79 ? 15.984 2.638 -8.197 1.00 87.00 79 VAL A O 1
ATOM 635 N N . LYS A 1 80 ? 16.542 0.455 -8.113 1.00 87.00 80 LYS A N 1
ATOM 636 C CA . LYS A 1 80 ? 17.840 0.634 -7.443 1.00 87.00 80 LYS A CA 1
ATOM 637 C C . LYS A 1 80 ? 18.825 1.445 -8.284 1.00 87.00 80 LYS A C 1
ATOM 639 O O . LYS A 1 80 ? 19.504 2.310 -7.746 1.00 87.00 80 LYS A O 1
ATOM 644 N N . ASP A 1 81 ? 18.838 1.211 -9.592 1.00 88.75 81 ASP A N 1
ATOM 645 C CA . ASP A 1 81 ? 19.689 1.926 -10.544 1.00 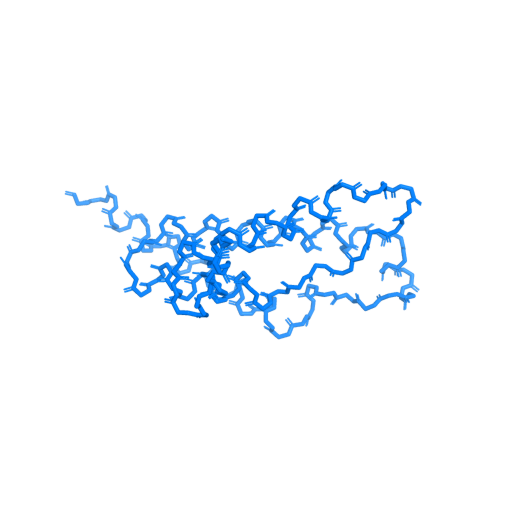88.75 81 ASP A CA 1
ATOM 646 C C . ASP A 1 81 ? 19.125 3.309 -10.926 1.00 88.75 81 ASP A C 1
ATOM 648 O O . ASP A 1 81 ? 19.736 4.027 -11.711 1.00 88.75 81 ASP A O 1
ATOM 652 N N . GLY A 1 82 ? 17.944 3.687 -10.417 1.00 85.25 82 GLY A N 1
ATOM 653 C CA . GLY A 1 82 ? 17.325 4.993 -10.671 1.00 85.25 82 GLY A CA 1
ATOM 654 C C . GLY A 1 82 ? 16.662 5.155 -12.045 1.00 85.25 82 GLY A C 1
ATOM 655 O O . GLY A 1 82 ? 16.229 6.253 -12.386 1.00 85.25 82 GLY A O 1
ATOM 656 N N . TRP A 1 83 ? 16.528 4.079 -12.825 1.00 86.31 83 TRP A N 1
ATOM 657 C CA . TRP A 1 83 ? 15.862 4.087 -14.137 1.00 86.31 83 TRP A CA 1
ATOM 658 C C . TRP A 1 83 ? 14.339 4.200 -14.031 1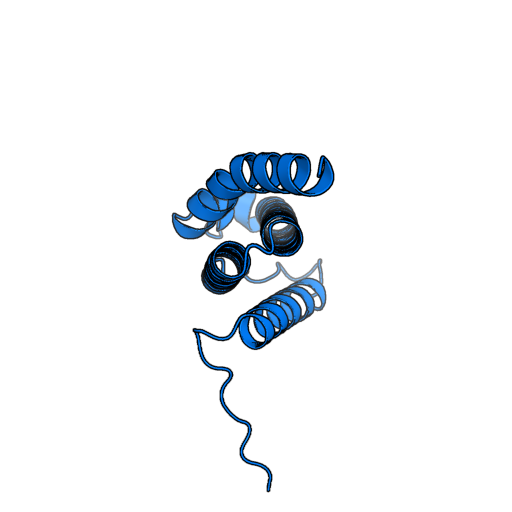.00 86.31 83 TRP A C 1
ATOM 660 O O . TRP A 1 83 ? 13.673 4.611 -14.980 1.00 86.31 83 TRP A O 1
ATOM 670 N N . ALA A 1 84 ? 13.770 3.818 -12.888 1.00 84.94 84 ALA A N 1
ATOM 671 C CA . ALA A 1 84 ? 12.348 3.940 -12.607 1.00 84.94 84 ALA A CA 1
ATOM 672 C C . ALA A 1 84 ? 12.107 4.597 -11.248 1.00 84.94 84 ALA A C 1
ATOM 674 O O . ALA A 1 84 ? 12.827 4.352 -10.281 1.00 84.94 84 ALA A O 1
ATOM 675 N N . ALA A 1 85 ? 11.044 5.399 -11.168 1.00 84.44 85 ALA A N 1
ATOM 676 C CA . ALA A 1 85 ? 10.649 6.063 -9.935 1.00 84.44 85 ALA A CA 1
ATOM 677 C C . ALA A 1 85 ? 10.317 5.047 -8.832 1.00 84.44 85 ALA A C 1
ATOM 679 O O . ALA A 1 85 ? 9.649 4.038 -9.083 1.00 84.44 85 ALA A O 1
ATOM 680 N N . ASN A 1 86 ? 10.737 5.348 -7.602 1.00 84.75 86 ASN A N 1
ATOM 681 C CA . ASN A 1 86 ? 10.406 4.554 -6.427 1.00 84.75 86 ASN A CA 1
ATOM 682 C C . ASN A 1 86 ? 9.008 4.926 -5.902 1.00 84.75 86 ASN A C 1
ATOM 684 O O . ASN A 1 86 ? 8.835 5.926 -5.204 1.00 84.75 86 ASN A O 1
ATOM 688 N N . VAL A 1 87 ? 8.009 4.094 -6.208 1.00 82.75 87 VAL A N 1
ATOM 689 C CA . VAL A 1 87 ? 6.613 4.301 -5.779 1.00 82.75 87 VAL A CA 1
ATOM 690 C C . VAL A 1 87 ? 6.437 4.313 -4.262 1.00 82.75 87 VAL A C 1
ATOM 692 O O . VAL A 1 87 ? 5.511 4.952 -3.763 1.00 82.75 87 VAL A O 1
ATOM 695 N N . ALA A 1 88 ? 7.330 3.650 -3.520 1.00 82.00 88 ALA A N 1
ATOM 696 C CA . ALA A 1 88 ? 7.267 3.601 -2.066 1.00 82.00 88 ALA A CA 1
ATOM 697 C C . ALA A 1 88 ? 7.528 4.978 -1.433 1.00 82.00 88 ALA A C 1
ATOM 699 O O . ALA A 1 88 ? 7.015 5.254 -0.349 1.00 82.00 88 ALA A O 1
ATOM 700 N N . ALA A 1 89 ? 8.268 5.850 -2.131 1.00 82.06 89 ALA A N 1
ATOM 701 C CA . ALA A 1 89 ? 8.592 7.208 -1.699 1.00 82.06 89 ALA A CA 1
ATOM 702 C C . ALA A 1 89 ? 7.485 8.239 -2.008 1.00 82.06 89 ALA A C 1
ATOM 704 O O . ALA A 1 89 ? 7.597 9.401 -1.621 1.00 82.06 89 ALA A O 1
ATOM 705 N N . GLY A 1 90 ? 6.416 7.842 -2.710 1.00 85.94 90 GLY A N 1
ATOM 706 C CA . GLY A 1 90 ? 5.302 8.731 -3.045 1.00 85.94 90 GLY A CA 1
ATOM 707 C C . GLY A 1 90 ? 4.409 9.069 -1.844 1.00 85.94 90 GLY A C 1
ATOM 708 O O . GLY A 1 90 ? 4.266 8.274 -0.915 1.00 85.94 90 GLY A O 1
ATOM 709 N N . GLY A 1 91 ? 3.733 10.225 -1.892 1.00 88.12 91 GLY A N 1
ATOM 710 C CA . GLY A 1 91 ? 2.882 10.719 -0.796 1.00 88.12 91 GLY A CA 1
ATOM 711 C C . GLY A 1 91 ? 1.797 9.731 -0.351 1.00 88.12 91 GLY A C 1
ATOM 712 O O . GLY A 1 91 ? 1.680 9.440 0.835 1.00 88.12 91 GLY A O 1
ATOM 713 N N . SER A 1 92 ? 1.074 9.119 -1.296 1.00 89.06 92 SER A N 1
ATOM 714 C CA . SER A 1 92 ? 0.048 8.120 -0.962 1.00 89.06 92 SER A CA 1
ATOM 715 C C . SER A 1 92 ? 0.625 6.861 -0.309 1.00 89.06 92 SER A C 1
ATOM 717 O O . SER A 1 92 ? -0.013 6.293 0.570 1.00 89.06 92 SER A O 1
ATOM 719 N N . SER A 1 93 ? 1.832 6.438 -0.699 1.00 89.81 93 SER A N 1
ATOM 720 C CA . SER A 1 93 ? 2.517 5.313 -0.051 1.00 89.81 93 SER A CA 1
ATOM 721 C C . SER A 1 93 ? 2.900 5.666 1.387 1.00 89.81 93 SER A C 1
ATOM 723 O O . SER A 1 93 ? 2.637 4.892 2.308 1.00 89.81 93 SER A O 1
ATOM 725 N N . ALA A 1 94 ? 3.438 6.870 1.604 1.00 92.44 94 ALA A N 1
ATOM 726 C CA . ALA A 1 94 ? 3.763 7.361 2.940 1.00 92.44 94 ALA A CA 1
ATOM 727 C C . ALA A 1 94 ? 2.523 7.433 3.849 1.00 92.44 94 ALA A C 1
ATOM 729 O O . ALA A 1 94 ? 2.602 7.071 5.023 1.00 92.44 94 ALA A O 1
ATOM 730 N N . ASP A 1 95 ? 1.370 7.850 3.321 1.00 94.69 95 ASP A N 1
ATOM 731 C CA . ASP A 1 95 ? 0.117 7.874 4.080 1.00 94.69 95 ASP A CA 1
ATOM 732 C C . ASP A 1 95 ? -0.375 6.473 4.461 1.00 94.69 95 ASP A C 1
ATOM 734 O O . ASP A 1 95 ? -0.873 6.288 5.571 1.00 94.69 95 ASP A O 1
ATOM 738 N N . ILE A 1 96 ? -0.203 5.473 3.590 1.00 94.25 96 ILE A N 1
ATOM 739 C CA . ILE A 1 96 ? -0.522 4.074 3.916 1.00 94.25 96 ILE A CA 1
ATOM 740 C C . ILE A 1 96 ? 0.375 3.575 5.056 1.00 94.25 96 ILE A C 1
ATOM 742 O O . ILE A 1 96 ? -0.122 3.039 6.046 1.00 94.25 96 ILE A O 1
ATOM 746 N N . VAL A 1 97 ? 1.687 3.812 4.969 1.00 93.69 97 VAL A N 1
ATOM 747 C CA . VAL A 1 97 ? 2.644 3.396 6.009 1.00 93.69 97 VAL A CA 1
ATOM 748 C C . VAL A 1 97 ? 2.317 4.043 7.360 1.00 93.69 97 VAL A C 1
ATOM 750 O O . VAL A 1 97 ? 2.329 3.368 8.388 1.00 93.69 97 VAL A O 1
ATOM 753 N N . LYS A 1 98 ? 1.955 5.332 7.374 1.00 95.06 98 LYS A N 1
ATOM 754 C CA . LYS A 1 98 ? 1.574 6.059 8.599 1.00 95.06 98 LYS A CA 1
ATOM 755 C C . LYS A 1 98 ? 0.289 5.535 9.249 1.00 95.06 98 LYS A C 1
ATOM 757 O O . LYS A 1 98 ? 0.117 5.701 10.456 1.00 95.06 98 LYS A O 1
ATOM 762 N N . ARG A 1 99 ? -0.619 4.920 8.484 1.00 94.31 99 ARG A N 1
ATOM 763 C CA . ARG A 1 99 ? -1.883 4.368 9.008 1.00 94.31 99 ARG A CA 1
ATOM 764 C C . ARG A 1 99 ? -1.686 3.080 9.789 1.00 94.31 99 ARG A C 1
ATOM 766 O O . ARG A 1 99 ? -2.319 2.909 10.830 1.00 94.31 99 ARG A O 1
ATOM 773 N N . LEU A 1 100 ? -0.790 2.213 9.319 1.00 93.75 100 LEU A N 1
ATOM 774 C CA . LEU A 1 100 ? -0.573 0.878 9.874 1.00 93.75 100 LEU A CA 1
ATOM 775 C C . LEU A 1 100 ? -0.423 0.830 11.411 1.00 93.75 100 LEU A C 1
ATOM 777 O O . LEU A 1 100 ? -1.156 0.055 12.028 1.00 93.75 100 LEU A O 1
ATOM 781 N N . PRO A 1 101 ? 0.442 1.633 12.071 1.00 95.56 101 PRO A N 1
ATOM 782 C CA . PRO A 1 101 ? 0.602 1.549 13.526 1.00 95.56 101 PRO A CA 1
ATOM 783 C C . PRO A 1 101 ? -0.699 1.866 14.268 1.00 95.56 101 PRO A C 1
ATOM 785 O O . PRO A 1 101 ? -1.060 1.178 15.221 1.00 95.56 101 PRO A O 1
ATOM 788 N N . LYS A 1 102 ? -1.452 2.870 13.803 1.00 94.19 102 LYS A N 1
ATOM 789 C CA . LYS A 1 102 ? -2.712 3.248 14.445 1.00 94.19 102 LYS A CA 1
ATOM 790 C C . LYS A 1 102 ? -3.843 2.266 14.145 1.00 94.19 102 LYS A C 1
ATOM 792 O O . LYS A 1 102 ? -4.749 2.126 14.963 1.00 94.19 102 LYS A O 1
ATOM 797 N N . ALA A 1 103 ? -3.834 1.629 12.979 1.00 93.31 103 ALA A N 1
ATOM 798 C CA . ALA A 1 103 ? -4.780 0.573 12.631 1.00 93.31 103 ALA A CA 1
ATOM 799 C C . ALA A 1 103 ? -4.579 -0.661 13.526 1.00 93.31 103 ALA A C 1
ATOM 801 O O . ALA A 1 103 ? -5.545 -1.145 14.111 1.00 93.31 103 ALA A O 1
ATOM 802 N N . ARG A 1 104 ? -3.321 -1.083 13.731 1.00 94.44 104 ARG A N 1
ATOM 803 C CA . ARG A 1 104 ? -2.960 -2.183 14.642 1.00 94.44 104 ARG A CA 1
ATOM 804 C C . ARG A 1 104 ? -3.394 -1.911 16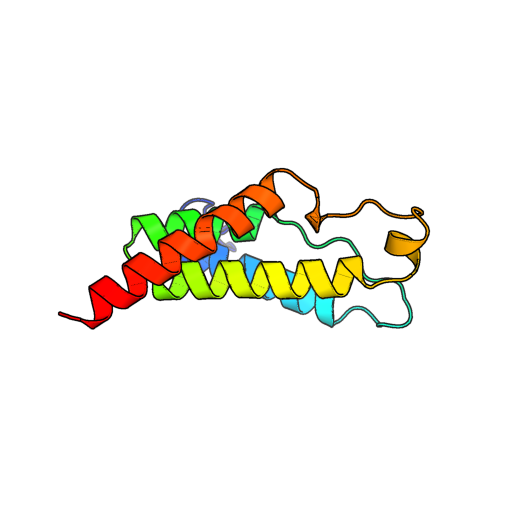.082 1.00 94.44 104 ARG A C 1
ATOM 806 O O . ARG A 1 104 ? -4.093 -2.733 16.659 1.00 94.44 104 ARG A O 1
ATOM 813 N N . GLU A 1 105 ? -3.102 -0.720 16.611 1.00 95.00 105 GLU A N 1
ATOM 814 C CA . GLU A 1 105 ? -3.528 -0.339 17.969 1.00 95.00 105 GLU A CA 1
ATOM 815 C C . GLU A 1 105 ? -5.058 -0.426 18.145 1.00 95.00 105 GLU A C 1
ATOM 817 O O . GLU A 1 105 ? -5.553 -0.872 19.180 1.00 95.00 105 GLU A O 1
ATOM 822 N N . LEU A 1 106 ? -5.833 0.010 17.143 1.00 93.38 106 LEU A N 1
ATOM 823 C CA . LEU A 1 106 ? -7.293 -0.074 17.209 1.00 93.38 106 LEU A CA 1
ATOM 824 C C . LEU A 1 106 ? -7.818 -1.502 17.060 1.00 93.38 106 LEU A C 1
ATOM 826 O O . LEU A 1 106 ? -8.809 -1.838 17.704 1.00 93.38 106 LEU A O 1
ATOM 830 N N . MET A 1 107 ? -7.165 -2.330 16.245 1.00 92.12 107 MET A N 1
ATOM 831 C CA . MET A 1 107 ? -7.487 -3.748 16.106 1.00 92.12 107 MET A CA 1
ATOM 832 C C . MET A 1 107 ? -7.293 -4.492 17.433 1.00 92.12 107 MET A C 1
ATOM 834 O O . MET A 1 107 ? -8.195 -5.206 17.864 1.00 92.12 107 MET A O 1
ATOM 838 N N . GLU A 1 108 ? -6.172 -4.262 18.122 1.00 92.44 108 GLU A N 1
ATOM 839 C CA . GLU A 1 108 ? -5.900 -4.849 19.441 1.00 92.44 108 GLU A CA 1
ATOM 840 C C . GLU A 1 108 ? -6.935 -4.408 20.482 1.00 92.44 108 GLU A C 1
ATOM 842 O O . GLU A 1 108 ? -7.495 -5.238 21.195 1.00 92.44 108 GLU A O 1
ATOM 847 N N . LYS A 1 109 ? -7.267 -3.111 20.525 1.00 90.31 109 LYS A N 1
ATOM 848 C CA . LYS A 1 109 ? -8.302 -2.579 21.429 1.00 90.31 109 LYS A CA 1
ATOM 849 C C . LYS A 1 109 ? -9.696 -3.131 21.140 1.00 90.31 109 LYS A C 1
ATOM 851 O O . LYS A 1 109 ? -10.488 -3.282 22.065 1.00 90.31 109 LYS A O 1
ATOM 856 N N . ALA A 1 110 ? -10.016 -3.395 19.876 1.00 84.81 110 ALA A N 1
ATOM 857 C CA . ALA A 1 110 ? -11.299 -3.969 19.485 1.00 84.81 110 ALA A CA 1
ATOM 858 C C . ALA A 1 110 ? -11.411 -5.460 19.848 1.00 84.81 110 ALA A C 1
ATOM 860 O O . ALA A 1 110 ? -12.510 -5.909 20.150 1.00 84.81 110 ALA A O 1
ATOM 861 N N . GLY A 1 111 ? -10.296 -6.200 19.851 1.00 74.12 111 GLY A N 1
ATOM 862 C CA . GLY A 1 111 ? -10.246 -7.616 20.239 1.00 74.12 111 GLY A CA 1
ATOM 863 C C . GLY A 1 111 ? -10.142 -7.878 21.748 1.00 74.12 111 GLY A C 1
ATOM 864 O O . GLY A 1 111 ? -10.267 -9.022 22.168 1.00 74.12 111 GLY A O 1
ATOM 865 N N . GLN A 1 112 ? -9.909 -6.845 22.563 1.00 64.38 112 GLN A N 1
ATOM 866 C CA . GLN A 1 112 ? -9.883 -6.923 24.034 1.00 64.38 112 GLN A CA 1
ATOM 867 C C . GLN A 1 112 ? -11.257 -6.660 24.690 1.00 64.38 112 GLN A C 1
ATOM 869 O O . GLN A 1 112 ? -11.335 -6.539 25.914 1.00 64.38 112 GLN A O 1
ATOM 874 N N . LYS A 1 113 ? -12.324 -6.535 23.892 1.00 50.50 113 LYS A N 1
ATOM 875 C CA . LYS A 1 113 ? -13.718 -6.435 24.350 1.00 50.50 113 LYS A CA 1
ATOM 876 C C . LYS A 1 113 ? -14.414 -7.784 24.284 1.00 50.50 113 LYS A C 1
ATOM 878 O O . LYS A 1 113 ? -15.255 -8.012 25.178 1.00 50.50 113 LYS A O 1
#